Protein AF-A0A1T1BNF0-F1 (afdb_monomer_lite)

Secondary structure (DSSP, 8-state):
-------S--EEEEEEEEEETTTEEEEEEEEEEESSSSTTEEEEEEEEEESS-EEEEEEEE--TTSPEEEEEEEEEEEEEEE-------SS-------EEEEEEEEEEEEEEEEEETTTEEEEEEEEEEEEEEEEEESSS----SEEEEEEEEEE-

Sequence (156 aa):
MLNLKENDTKTQLKLGLHYDGLYKSAVLANITQKNLLIKNDNSSLDLIIGDNFRYNFNYYVDNGYNISFGFKSSLNQFDRSISQTIQVGKEMDEELSLINVDFQDWNNQAYFQSVFVQKYLIGGGIEYKYLNIVPSVVTKNSPAVEDSNYLACSDI

pLDDT: mean 75.89, std 17.86, range [39.03, 97.19]

Radius of gyration: 22.42 Å; chains: 1; bounding box: 67×29×61 Å

Structure (mmCIF, N/CA/C/O backbone):
data_AF-A0A1T1BNF0-F1
#
_entry.id   AF-A0A1T1BNF0-F1
#
loop_
_atom_site.group_PDB
_atom_site.id
_atom_site.type_symbol
_atom_site.label_atom_id
_atom_site.label_alt_id
_atom_site.label_comp_id
_atom_site.label_asym_id
_atom_site.label_entity_id
_atom_site.label_seq_id
_atom_site.pdbx_PDB_ins_code
_atom_site.Cartn_x
_atom_site.Cartn_y
_atom_site.Cartn_z
_atom_site.occupancy
_atom_site.B_iso_or_equiv
_atom_site.auth_seq_id
_atom_site.auth_comp_id
_atom_site.auth_asym_id
_atom_site.auth_atom_id
_atom_site.pdbx_PDB_model_num
ATOM 1 N N . MET A 1 1 ? -25.794 7.984 26.175 1.00 39.84 1 MET A N 1
ATOM 2 C CA . MET A 1 1 ? -25.698 7.203 24.923 1.00 39.84 1 MET A CA 1
ATOM 3 C C . MET A 1 1 ? -24.831 7.984 23.954 1.00 39.84 1 MET A C 1
ATOM 5 O O . MET A 1 1 ? -25.120 9.152 23.728 1.00 39.84 1 MET A O 1
ATOM 9 N N . LEU A 1 2 ? -23.750 7.392 23.446 1.00 44.69 2 LEU A N 1
ATOM 10 C CA . LEU A 1 2 ? -22.950 7.995 22.378 1.00 44.69 2 LEU A CA 1
ATOM 11 C C . LEU A 1 2 ? -23.671 7.743 21.049 1.00 44.69 2 LEU A C 1
ATOM 13 O O . LEU A 1 2 ? -23.758 6.604 20.603 1.00 44.69 2 LEU A O 1
ATOM 17 N N . ASN A 1 3 ? -24.225 8.798 20.449 1.00 47.25 3 ASN A N 1
ATOM 18 C CA . ASN A 1 3 ? -24.792 8.747 19.102 1.00 47.25 3 ASN A CA 1
ATOM 19 C C . ASN A 1 3 ? -23.650 8.889 18.089 1.00 47.25 3 ASN A C 1
ATOM 21 O O . ASN A 1 3 ? -23.245 9.998 17.744 1.00 47.25 3 ASN A O 1
ATOM 25 N N . LEU A 1 4 ? -23.102 7.759 17.645 1.00 55.16 4 LEU A N 1
ATOM 26 C CA . LEU A 1 4 ? -22.174 7.708 16.518 1.00 55.16 4 LEU A CA 1
ATOM 27 C C . LEU A 1 4 ? -22.983 7.851 15.226 1.00 55.16 4 LEU A C 1
ATOM 29 O O . LEU A 1 4 ? -23.675 6.926 14.808 1.00 55.16 4 LEU A O 1
ATOM 33 N N . LYS A 1 5 ? -22.919 9.032 14.608 1.00 55.81 5 LYS A N 1
ATOM 34 C CA . LYS A 1 5 ? -23.471 9.262 13.272 1.00 55.81 5 LYS A CA 1
ATOM 35 C C . LYS A 1 5 ? -22.478 8.697 12.254 1.00 55.81 5 LYS A C 1
ATOM 37 O O . LYS A 1 5 ? -21.477 9.341 11.947 1.00 55.81 5 LYS A O 1
ATOM 42 N N . GLU A 1 6 ? -22.714 7.464 11.809 1.00 55.56 6 GLU A N 1
ATOM 43 C CA . GLU A 1 6 ? -21.958 6.845 10.714 1.00 55.56 6 GLU A CA 1
ATOM 44 C C . GLU A 1 6 ? -22.111 7.723 9.458 1.00 55.56 6 GLU A C 1
ATOM 46 O O . GLU A 1 6 ? -23.184 8.267 9.199 1.00 55.56 6 GLU A O 1
ATOM 51 N N . ASN A 1 7 ? -21.022 7.944 8.720 1.00 68.31 7 ASN A N 1
ATOM 52 C CA . ASN A 1 7 ? -21.086 8.682 7.462 1.00 68.31 7 ASN A CA 1
ATOM 53 C C . ASN A 1 7 ? -21.630 7.737 6.382 1.00 68.31 7 ASN A C 1
ATOM 55 O O . ASN A 1 7 ? -21.051 6.670 6.174 1.00 68.31 7 ASN A O 1
ATOM 59 N N . ASP A 1 8 ? -22.713 8.119 5.703 1.00 71.12 8 ASP A N 1
ATOM 60 C CA . ASP A 1 8 ? -23.364 7.274 4.691 1.00 71.12 8 ASP A CA 1
ATOM 61 C C . ASP A 1 8 ? -22.436 6.979 3.498 1.00 71.12 8 ASP A C 1
ATOM 63 O O . ASP A 1 8 ? -22.534 5.928 2.859 1.00 71.12 8 ASP A O 1
ATOM 67 N N . THR A 1 9 ? -21.470 7.865 3.226 1.00 75.44 9 THR A N 1
ATOM 68 C CA . THR A 1 9 ? -20.493 7.683 2.147 1.00 75.44 9 THR A CA 1
ATOM 69 C C . THR A 1 9 ? -19.328 6.796 2.594 1.00 75.44 9 THR A C 1
ATOM 71 O O . THR A 1 9 ? -18.368 7.258 3.219 1.00 75.44 9 THR A O 1
ATOM 74 N N . LYS A 1 10 ? -19.394 5.510 2.233 1.00 85.31 10 LYS A N 1
ATOM 75 C CA . LYS A 1 10 ? -18.373 4.491 2.553 1.00 85.31 10 LYS A CA 1
ATOM 76 C C . LYS A 1 10 ? -17.274 4.357 1.498 1.00 85.31 10 LYS A C 1
ATOM 78 O O . LYS A 1 10 ? -16.180 3.907 1.827 1.00 85.31 10 LYS A O 1
ATOM 83 N N . THR A 1 11 ? -17.546 4.787 0.269 1.00 89.50 11 THR A N 1
ATOM 84 C CA . THR A 1 11 ? -16.632 4.702 -0.878 1.00 89.50 11 THR A CA 1
ATOM 85 C C . THR A 1 11 ? -16.197 6.092 -1.310 1.00 89.50 11 THR A C 1
ATOM 87 O O . THR A 1 11 ? -17.023 6.993 -1.450 1.00 89.50 11 THR A O 1
ATOM 90 N N . GLN A 1 12 ? -14.907 6.267 -1.560 1.00 91.69 12 GLN A N 1
ATOM 91 C CA . GLN A 1 12 ? -14.331 7.482 -2.119 1.00 91.69 12 GLN A CA 1
ATOM 92 C C . GLN A 1 12 ? -13.491 7.108 -3.333 1.00 91.69 12 GLN A C 1
ATOM 94 O O . GLN A 1 12 ? -12.634 6.233 -3.248 1.00 91.69 12 GLN A O 1
ATOM 99 N N . LEU A 1 13 ? -13.735 7.783 -4.451 1.00 92.38 13 LEU A N 1
ATOM 100 C CA . LEU A 1 13 ? -12.929 7.681 -5.660 1.00 92.38 13 LEU A CA 1
ATOM 101 C C . LEU A 1 13 ? -12.2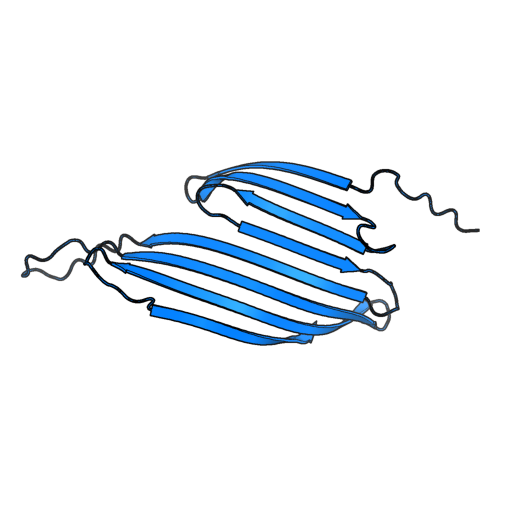85 9.042 -5.915 1.00 92.38 13 LEU A C 1
ATOM 103 O O . LEU A 1 13 ? -12.976 10.059 -5.980 1.00 92.38 13 LEU A O 1
ATOM 107 N N . LYS A 1 14 ? -10.965 9.054 -6.073 1.00 93.44 14 LYS A N 1
ATOM 108 C CA . LYS A 1 14 ? -10.184 10.216 -6.487 1.00 93.44 14 LYS A CA 1
ATOM 109 C C . LYS A 1 14 ? -9.480 9.868 -7.785 1.00 93.44 14 LYS A C 1
ATOM 111 O O . LYS A 1 14 ? -8.773 8.868 -7.861 1.00 93.44 14 LYS A O 1
ATOM 116 N N . LEU A 1 15 ? -9.677 10.701 -8.795 1.00 92.19 15 LEU A N 1
ATOM 117 C CA . LEU A 1 15 ? -9.013 10.575 -10.084 1.00 92.19 15 LEU A CA 1
ATOM 118 C C . LEU A 1 15 ? -8.073 11.761 -10.263 1.00 92.19 15 LEU A C 1
ATOM 120 O O . LEU A 1 15 ? -8.408 12.887 -9.893 1.00 92.19 15 LEU A O 1
ATOM 124 N N . GLY A 1 16 ? -6.902 11.503 -10.824 1.00 88.19 16 GLY A N 1
ATOM 125 C CA . GLY A 1 16 ? -5.899 12.508 -11.125 1.00 88.19 16 GLY A CA 1
ATOM 126 C C . GLY A 1 16 ? -5.211 12.200 -12.444 1.00 88.19 16 GLY A C 1
ATOM 127 O O . GLY A 1 16 ? -5.181 11.061 -12.901 1.00 88.19 16 GLY A O 1
ATOM 128 N N . LEU A 1 17 ? -4.648 13.233 -13.052 1.00 84.50 17 LEU A N 1
ATOM 129 C CA . LEU A 1 17 ? -3.763 13.104 -14.200 1.00 84.50 17 LEU A CA 1
ATOM 130 C C . LEU A 1 17 ? -2.407 13.661 -13.790 1.00 84.50 17 LEU A C 1
ATOM 132 O O . LEU A 1 17 ? -2.329 14.690 -13.119 1.00 84.50 17 LEU A O 1
ATOM 136 N N . HIS A 1 18 ? -1.352 12.968 -14.182 1.00 79.75 18 HIS A N 1
ATOM 137 C CA . HIS A 1 18 ? 0.022 13.368 -13.953 1.00 79.75 18 HIS A CA 1
ATOM 138 C C . HIS A 1 18 ? 0.732 13.494 -15.301 1.00 79.75 18 HIS A C 1
ATOM 140 O O . HIS A 1 18 ? 0.555 12.654 -16.182 1.00 79.75 18 HIS A O 1
ATOM 146 N N . TYR A 1 19 ? 1.526 14.547 -15.463 1.00 72.69 19 TYR A N 1
ATOM 147 C CA . TYR A 1 19 ? 2.388 14.747 -16.621 1.00 72.69 19 TYR A CA 1
ATOM 148 C C . TYR A 1 19 ? 3.701 15.360 -16.143 1.00 72.69 19 TYR A C 1
ATOM 150 O O . TYR A 1 19 ? 3.699 16.465 -15.602 1.00 72.69 19 TYR A O 1
ATOM 158 N N . ASP A 1 20 ? 4.803 14.648 -16.347 1.00 69.06 20 ASP A N 1
ATOM 159 C CA . ASP A 1 20 ? 6.157 15.150 -16.112 1.00 69.06 20 ASP A CA 1
ATOM 160 C C . ASP A 1 20 ? 7.094 14.634 -17.218 1.00 69.06 20 ASP A C 1
ATOM 162 O O . ASP A 1 20 ? 6.851 13.583 -17.812 1.00 69.06 20 ASP A O 1
ATOM 166 N N . GLY A 1 21 ? 8.173 15.363 -17.504 1.00 54.56 21 GLY A N 1
ATOM 167 C CA . GLY A 1 21 ? 9.159 15.020 -18.529 1.00 54.56 21 GLY A CA 1
ATOM 168 C C . GLY A 1 21 ? 9.939 13.733 -18.240 1.00 54.56 21 GLY A C 1
ATOM 169 O O . GLY A 1 21 ? 10.466 13.135 -19.174 1.00 54.56 21 GLY A O 1
ATOM 170 N N . LEU A 1 22 ? 9.989 13.288 -16.977 1.00 55.59 22 LEU A N 1
ATOM 171 C CA . LEU A 1 22 ? 10.668 12.051 -16.569 1.00 55.59 22 LEU A CA 1
ATOM 172 C C . LEU A 1 22 ? 9.747 10.817 -16.602 1.00 55.59 22 LEU A C 1
ATOM 174 O O . LEU A 1 22 ? 10.173 9.747 -17.025 1.00 55.59 22 LEU A O 1
ATOM 178 N N . TYR A 1 23 ? 8.493 10.961 -16.159 1.00 56.06 23 TYR A N 1
ATOM 179 C CA . TYR A 1 23 ? 7.539 9.849 -16.011 1.00 56.06 23 TYR A CA 1
ATOM 180 C C . TYR A 1 23 ? 6.484 9.771 -17.119 1.00 56.06 23 TYR A C 1
ATOM 182 O O . TYR A 1 23 ? 5.730 8.799 -17.155 1.00 56.06 23 TYR A O 1
ATOM 190 N N . LYS A 1 24 ? 6.455 10.761 -18.024 1.00 68.62 24 LYS A N 1
ATOM 191 C CA . LYS A 1 24 ? 5.465 10.913 -19.100 1.00 68.62 24 LYS A CA 1
ATOM 192 C C . LYS A 1 24 ? 4.032 10.980 -18.540 1.00 68.62 24 LYS A C 1
ATOM 194 O O . LYS A 1 24 ? 3.829 11.243 -17.354 1.00 68.62 24 LYS A O 1
ATOM 199 N N . SER A 1 25 ? 3.020 10.871 -19.400 1.00 77.44 25 SER A N 1
ATOM 200 C CA . SER A 1 25 ? 1.614 10.962 -18.992 1.00 77.44 25 SER A CA 1
ATOM 201 C C . SER A 1 25 ? 1.185 9.729 -18.195 1.00 77.44 25 SER A C 1
ATOM 203 O O . SER A 1 25 ? 1.341 8.604 -18.661 1.00 77.44 25 SER A O 1
ATOM 205 N N . ALA A 1 26 ? 0.564 9.938 -17.036 1.00 82.50 26 ALA A N 1
ATOM 206 C CA . ALA A 1 26 ? -0.031 8.872 -16.242 1.00 82.50 26 ALA A CA 1
ATOM 207 C C . ALA A 1 26 ? -1.402 9.278 -15.693 1.00 82.50 26 ALA A C 1
ATOM 209 O O . ALA A 1 26 ? -1.655 10.432 -15.343 1.00 82.50 26 ALA A O 1
ATOM 210 N N . VAL A 1 27 ? -2.290 8.301 -15.592 1.00 88.69 27 VAL A N 1
ATOM 211 C CA . VAL A 1 27 ? -3.584 8.405 -14.928 1.00 88.69 27 VAL A CA 1
ATOM 212 C C . VAL A 1 27 ? -3.449 7.824 -13.529 1.00 88.69 27 VAL A C 1
ATOM 214 O O . VAL A 1 27 ? -2.935 6.722 -13.351 1.00 88.69 27 VAL A O 1
ATOM 217 N N . LEU A 1 28 ? -3.925 8.571 -12.540 1.00 91.62 28 LEU A N 1
ATOM 218 C CA . LEU A 1 28 ? -3.959 8.191 -11.136 1.00 91.62 28 LEU A CA 1
ATOM 219 C C . LEU A 1 28 ? -5.407 7.900 -10.743 1.00 91.62 28 LEU A C 1
ATOM 221 O O . LEU A 1 28 ? -6.287 8.738 -10.945 1.00 91.62 28 LEU A O 1
ATOM 225 N N . ALA A 1 29 ? -5.654 6.747 -10.136 1.00 93.31 29 ALA A N 1
ATOM 226 C CA . ALA A 1 29 ? -6.933 6.414 -9.530 1.00 93.31 29 ALA A CA 1
ATOM 227 C C . ALA A 1 29 ? -6.708 5.903 -8.106 1.00 93.31 29 ALA A C 1
ATOM 229 O O . ALA A 1 29 ? -6.081 4.871 -7.910 1.00 93.31 29 ALA A O 1
ATOM 230 N N . ASN A 1 30 ? -7.227 6.622 -7.117 1.00 95.62 30 ASN A N 1
ATOM 231 C CA . ASN A 1 30 ? -7.247 6.216 -5.715 1.00 95.62 30 ASN A CA 1
ATOM 232 C C . ASN A 1 30 ? -8.687 5.874 -5.337 1.00 95.62 30 ASN A C 1
ATOM 234 O O . ASN A 1 30 ? -9.589 6.709 -5.430 1.00 95.62 30 ASN A O 1
ATOM 238 N N . ILE A 1 31 ? -8.904 4.640 -4.910 1.00 94.62 31 ILE A N 1
ATOM 239 C CA . ILE A 1 31 ? -10.182 4.148 -4.408 1.00 94.62 31 ILE A CA 1
ATOM 240 C C . ILE A 1 31 ? -9.986 3.867 -2.930 1.00 94.62 31 ILE A C 1
ATOM 242 O O . ILE A 1 31 ? -9.040 3.191 -2.552 1.00 94.62 31 ILE A O 1
ATOM 246 N N . THR A 1 32 ? -10.861 4.378 -2.076 1.00 95.12 32 THR A N 1
ATOM 247 C CA . THR A 1 32 ? -10.865 4.073 -0.645 1.00 95.12 32 THR A CA 1
ATOM 248 C C . THR A 1 32 ? -12.259 3.631 -0.233 1.00 95.12 32 THR A C 1
ATOM 250 O O . THR A 1 32 ? -13.242 4.311 -0.514 1.00 95.12 32 THR A O 1
ATOM 253 N N . GLN A 1 33 ? -12.346 2.493 0.439 1.00 93.12 33 GLN A N 1
ATOM 254 C CA . GLN A 1 33 ? -13.571 1.865 0.897 1.00 93.12 33 GLN A CA 1
ATOM 255 C C . GLN A 1 33 ? -13.467 1.594 2.393 1.00 93.12 33 GLN A C 1
ATOM 257 O O . GLN A 1 33 ? -12.597 0.853 2.838 1.00 93.12 33 GLN A O 1
ATOM 262 N N . LYS A 1 34 ? -14.408 2.131 3.162 1.00 92.81 34 LYS A N 1
ATOM 263 C CA . LYS A 1 34 ? -14.604 1.757 4.563 1.00 92.81 34 LYS A CA 1
ATOM 264 C C . LYS A 1 34 ? -15.611 0.622 4.670 1.00 92.81 34 LYS A C 1
ATOM 266 O O . LYS A 1 34 ? -16.596 0.606 3.924 1.00 92.81 34 LYS A O 1
ATOM 271 N N . ASN A 1 35 ? -15.420 -0.249 5.652 1.00 89.81 35 ASN A N 1
ATOM 272 C CA . ASN A 1 35 ? -16.306 -1.372 5.949 1.00 89.81 35 ASN A CA 1
ATOM 273 C C . ASN A 1 35 ? -16.550 -2.285 4.723 1.00 89.81 35 ASN A C 1
ATOM 275 O O . ASN A 1 35 ? -17.703 -2.586 4.410 1.00 89.81 35 ASN A O 1
ATOM 279 N N . LEU A 1 36 ? -15.490 -2.653 3.993 1.00 88.50 36 LEU A N 1
ATOM 280 C CA . LEU A 1 36 ? -15.530 -3.507 2.802 1.00 88.50 36 LEU A CA 1
ATOM 281 C C . LEU A 1 36 ? -15.856 -4.966 3.153 1.00 88.50 36 LEU A C 1
ATOM 283 O O . LEU A 1 36 ? -16.788 -5.532 2.588 1.00 88.50 36 LEU A O 1
ATOM 287 N N . LEU A 1 37 ? -15.084 -5.574 4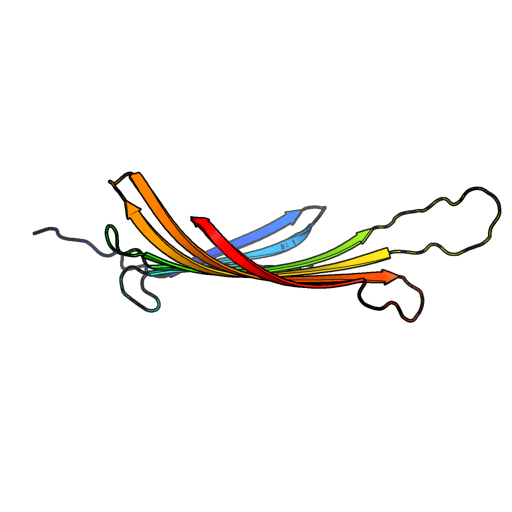.056 1.00 88.44 37 LEU A N 1
ATOM 288 C CA . LEU A 1 37 ? -15.215 -6.973 4.475 1.00 88.44 37 LEU A CA 1
ATOM 289 C C . LEU A 1 37 ? -15.813 -7.076 5.881 1.00 88.44 37 LEU A C 1
ATOM 291 O O . LEU A 1 37 ? -16.709 -7.888 6.116 1.00 88.44 37 LEU A O 1
ATOM 295 N N . ILE A 1 38 ? -15.336 -6.250 6.814 1.00 87.75 38 ILE A N 1
ATOM 296 C CA . ILE A 1 38 ? -15.795 -6.213 8.207 1.00 87.75 38 ILE A CA 1
ATOM 297 C C . ILE A 1 38 ? -15.976 -4.777 8.702 1.00 87.75 38 ILE A C 1
ATOM 299 O O . ILE A 1 38 ? -15.460 -3.820 8.132 1.00 87.75 38 ILE A O 1
ATOM 303 N N . LYS A 1 39 ? -16.731 -4.602 9.791 1.00 86.12 39 LYS A N 1
ATOM 304 C CA . LYS A 1 39 ? -16.876 -3.282 10.420 1.00 86.12 39 LYS A CA 1
ATOM 305 C C . LYS A 1 39 ? -15.523 -2.801 10.952 1.00 86.12 39 LYS A C 1
ATOM 307 O O . LYS A 1 39 ? -14.790 -3.588 11.539 1.00 86.12 39 LYS A O 1
ATOM 312 N N . ASN A 1 40 ? -15.265 -1.504 10.803 1.00 87.69 40 ASN A N 1
ATOM 313 C CA . ASN A 1 40 ? -14.026 -0.811 11.170 1.00 87.69 40 ASN A CA 1
ATOM 314 C C . ASN A 1 40 ? -12.803 -1.192 10.322 1.00 87.69 40 ASN A C 1
ATOM 316 O O . ASN A 1 40 ? -11.670 -0.928 10.727 1.00 87.69 40 ASN A O 1
ATOM 320 N N . ASP A 1 41 ? -13.016 -1.770 9.138 1.00 92.06 41 ASP A N 1
ATOM 321 C CA . ASP A 1 41 ? -11.955 -1.879 8.145 1.00 92.06 41 ASP A CA 1
ATOM 322 C C . ASP A 1 41 ? -11.875 -0.634 7.243 1.00 92.06 41 ASP A C 1
ATOM 324 O O . ASP A 1 41 ? -12.822 0.152 7.085 1.00 92.06 41 ASP A O 1
ATOM 328 N N . ASN A 1 42 ? -10.700 -0.448 6.658 1.00 94.19 42 ASN A N 1
ATOM 329 C CA . ASN A 1 42 ? -10.420 0.540 5.640 1.00 94.19 42 ASN A CA 1
ATOM 330 C C . ASN A 1 42 ? -9.527 -0.093 4.572 1.00 94.19 42 ASN A C 1
ATOM 332 O O . ASN A 1 42 ? -8.419 -0.550 4.853 1.00 94.19 42 ASN A O 1
ATOM 336 N N . SER A 1 43 ? -10.025 -0.110 3.344 1.00 95.50 43 SER A N 1
ATOM 337 C CA . SER A 1 43 ? -9.338 -0.623 2.166 1.00 95.50 43 SER A CA 1
ATOM 338 C C . SER A 1 43 ? -9.031 0.533 1.231 1.00 95.50 43 SER A C 1
ATOM 340 O O . SER A 1 43 ? -9.916 1.326 0.927 1.00 95.50 43 SER A O 1
ATOM 342 N N . SER A 1 44 ? -7.814 0.620 0.722 1.00 96.38 44 SER A N 1
ATOM 343 C CA . SER A 1 44 ? -7.425 1.598 -0.288 1.00 96.38 44 SER A CA 1
ATOM 344 C C . SER A 1 44 ? -6.668 0.927 -1.421 1.00 96.38 44 SER A C 1
ATOM 346 O O . SER A 1 44 ? -5.789 0.105 -1.168 1.00 96.38 44 SER A O 1
ATOM 348 N N . LEU A 1 45 ? -6.982 1.310 -2.650 1.00 96.06 45 LEU A N 1
ATOM 349 C CA . LEU A 1 45 ? -6.293 0.886 -3.855 1.00 96.06 45 LEU A CA 1
ATOM 350 C C . LEU A 1 45 ? -5.878 2.122 -4.652 1.00 96.06 45 LEU A C 1
ATOM 352 O O . LEU A 1 45 ? -6.732 2.858 -5.143 1.00 96.06 45 LEU A O 1
ATOM 356 N N . ASP A 1 46 ? -4.573 2.309 -4.791 1.00 95.31 46 ASP A N 1
ATOM 357 C CA . ASP A 1 46 ? -3.956 3.300 -5.664 1.00 95.31 46 ASP A CA 1
ATOM 358 C C . ASP A 1 46 ? -3.493 2.618 -6.943 1.00 95.31 46 ASP A C 1
ATOM 360 O O . ASP A 1 46 ? -2.713 1.668 -6.893 1.00 95.31 46 ASP A O 1
ATOM 364 N N . LEU A 1 47 ? -3.949 3.113 -8.086 1.00 93.00 47 LEU A N 1
ATOM 365 C CA . LEU A 1 47 ? -3.558 2.668 -9.416 1.00 93.00 47 LEU A CA 1
ATOM 366 C C . LEU A 1 47 ? -2.916 3.832 -10.159 1.00 93.00 47 LEU A C 1
ATOM 368 O O . LEU A 1 47 ? -3.477 4.927 -10.222 1.00 93.00 47 LEU A O 1
ATOM 372 N N . ILE A 1 48 ? -1.751 3.579 -10.743 1.00 90.00 48 ILE A N 1
ATOM 373 C CA . ILE A 1 48 ? -1.029 4.520 -11.593 1.00 90.00 48 ILE A CA 1
ATOM 374 C C . ILE A 1 48 ? -0.805 3.824 -12.929 1.00 90.00 48 ILE A C 1
ATOM 376 O O . ILE A 1 48 ? -0.090 2.824 -13.006 1.00 90.00 48 ILE A O 1
ATOM 380 N N . ILE A 1 49 ? -1.455 4.334 -13.972 1.00 86.75 49 ILE A N 1
ATOM 381 C CA . ILE A 1 49 ? -1.455 3.736 -15.306 1.00 86.75 49 ILE A CA 1
ATOM 382 C C . ILE A 1 49 ? -0.871 4.751 -16.285 1.00 86.75 49 ILE A C 1
ATOM 384 O O . ILE A 1 49 ? -1.436 5.822 -16.489 1.00 86.75 49 ILE A O 1
ATOM 388 N N . GLY A 1 50 ? 0.258 4.413 -16.892 1.00 81.19 50 GLY A N 1
ATOM 389 C CA . GLY A 1 50 ? 0.964 5.212 -17.893 1.00 81.19 50 GLY A CA 1
ATOM 390 C C . GLY A 1 50 ? 2.000 4.328 -18.574 1.00 81.19 50 GLY A C 1
ATOM 391 O O . GLY A 1 50 ? 1.767 3.131 -18.724 1.00 81.19 50 GLY A O 1
ATOM 392 N N . ASP A 1 51 ? 3.162 4.882 -18.904 1.00 76.50 51 ASP A N 1
ATOM 393 C CA . ASP A 1 51 ? 4.294 4.107 -19.435 1.00 76.50 51 ASP A CA 1
ATOM 394 C C . ASP A 1 51 ? 4.772 3.001 -18.487 1.00 76.50 51 ASP A C 1
ATOM 396 O O . ASP A 1 51 ? 5.272 1.978 -18.931 1.00 76.50 51 ASP A O 1
ATOM 400 N N . ASN A 1 52 ? 4.596 3.198 -17.181 1.00 78.50 52 ASN A N 1
ATOM 401 C CA . ASN A 1 52 ? 5.016 2.265 -16.147 1.00 78.50 52 ASN A CA 1
ATOM 402 C C . ASN A 1 52 ? 3.831 1.972 -15.227 1.00 78.50 52 ASN A C 1
ATOM 404 O O . ASN A 1 52 ? 3.289 2.888 -14.599 1.00 78.50 52 ASN A O 1
ATOM 408 N N . PHE A 1 53 ? 3.418 0.708 -15.147 1.00 84.38 53 PHE A N 1
ATOM 409 C CA . PHE A 1 53 ? 2.294 0.303 -14.309 1.00 84.38 53 PHE A CA 1
ATOM 410 C C . PHE A 1 53 ? 2.707 0.202 -12.837 1.00 84.38 53 PHE A C 1
ATOM 412 O O . PHE A 1 53 ? 3.717 -0.419 -12.495 1.00 84.38 53 PHE A O 1
ATOM 419 N N . ARG A 1 54 ? 1.908 0.806 -11.948 1.00 90.12 54 ARG A N 1
ATOM 420 C CA . ARG A 1 54 ? 2.096 0.692 -10.496 1.00 90.12 54 ARG A CA 1
ATOM 421 C C . ARG A 1 54 ? 0.764 0.553 -9.784 1.00 90.12 54 ARG A C 1
ATOM 423 O O . ARG A 1 54 ? -0.205 1.232 -10.132 1.00 90.12 54 ARG A O 1
ATOM 430 N N . TYR A 1 55 ? 0.744 -0.263 -8.736 1.00 93.81 55 TYR A N 1
ATOM 431 C CA . TYR A 1 55 ? -0.360 -0.264 -7.787 1.00 93.81 55 TYR A CA 1
ATOM 432 C C . TYR A 1 55 ? 0.125 -0.322 -6.345 1.00 93.81 55 TYR A C 1
ATOM 434 O O . TYR A 1 55 ? 1.175 -0.888 -6.046 1.00 93.81 55 TYR A O 1
ATOM 442 N N . ASN A 1 56 ? -0.688 0.229 -5.447 1.00 96.38 56 ASN A N 1
ATOM 443 C CA . ASN A 1 56 ? -0.562 0.036 -4.010 1.00 96.38 56 ASN A CA 1
ATOM 444 C C . ASN A 1 56 ? -1.935 -0.294 -3.431 1.00 96.38 56 ASN A C 1
ATOM 446 O O . ASN A 1 56 ? -2.855 0.520 -3.453 1.00 96.38 56 ASN A O 1
ATOM 450 N N . PHE A 1 57 ? -2.069 -1.502 -2.910 1.00 97.19 57 PHE A N 1
ATOM 451 C CA . PHE A 1 57 ? -3.223 -1.957 -2.163 1.00 97.19 57 PHE A CA 1
ATOM 452 C C . PHE A 1 57 ? -2.885 -1.958 -0.675 1.00 97.19 57 PHE A C 1
ATOM 454 O O . PHE A 1 57 ? -1.884 -2.538 -0.260 1.00 97.19 57 PHE A O 1
ATOM 461 N N . ASN A 1 58 ? -3.736 -1.339 0.135 1.00 96.62 58 ASN A N 1
ATOM 462 C CA . ASN A 1 58 ? -3.649 -1.395 1.587 1.00 96.62 58 ASN A CA 1
ATOM 463 C C . ASN A 1 58 ? -5.014 -1.767 2.151 1.00 96.62 58 ASN A C 1
ATOM 465 O O . ASN A 1 58 ? -6.018 -1.133 1.845 1.00 96.62 58 ASN A O 1
ATOM 469 N N . TYR A 1 59 ? -5.039 -2.766 3.013 1.00 95.69 59 TYR A N 1
ATOM 470 C CA . TYR A 1 59 ? -6.192 -3.171 3.792 1.00 95.69 59 TYR A CA 1
ATOM 471 C C . TYR A 1 59 ? -5.810 -3.104 5.263 1.00 95.69 59 TYR A C 1
ATOM 473 O O . TYR A 1 59 ? -4.778 -3.644 5.659 1.00 95.69 59 TYR A O 1
ATOM 481 N N . TYR A 1 60 ? -6.615 -2.438 6.079 1.00 94.56 60 TYR A N 1
ATOM 482 C CA . TYR A 1 60 ? -6.340 -2.281 7.499 1.00 94.56 60 TYR A CA 1
ATOM 483 C C . TYR A 1 60 ? -7.624 -2.354 8.308 1.00 94.56 60 TYR A C 1
ATOM 485 O O . TYR A 1 60 ? -8.629 -1.747 7.948 1.00 94.56 60 TYR A O 1
ATOM 493 N N . VAL A 1 61 ? -7.574 -3.072 9.422 1.00 93.06 61 VAL A N 1
ATOM 494 C CA . VAL A 1 61 ? -8.674 -3.196 10.375 1.00 93.06 61 VAL A CA 1
ATOM 495 C C . VAL A 1 61 ? -8.253 -2.529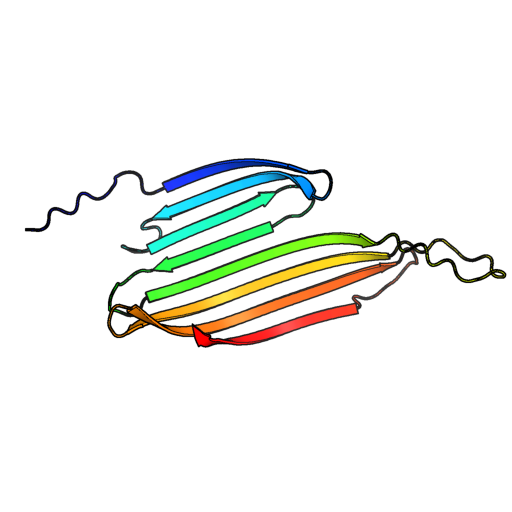 11.665 1.00 93.06 61 VAL A C 1
ATOM 497 O O . VAL A 1 61 ? -7.283 -2.962 12.288 1.00 93.06 61 VAL A O 1
ATOM 500 N N . ASP A 1 62 ? -8.996 -1.501 12.068 1.00 87.06 62 ASP A N 1
ATOM 501 C CA . ASP A 1 62 ? -8.738 -0.785 13.311 1.00 87.06 62 ASP A CA 1
ATOM 502 C C . ASP A 1 62 ? -9.658 -1.277 14.431 1.00 87.06 62 ASP A C 1
ATOM 504 O O . ASP A 1 62 ? -10.867 -1.029 14.420 1.00 87.06 62 ASP A O 1
ATOM 508 N N . ASN A 1 63 ? -9.077 -1.946 15.428 1.00 86.50 63 ASN A N 1
ATOM 509 C CA . ASN A 1 63 ? -9.795 -2.387 16.624 1.00 86.50 63 ASN A CA 1
ATOM 510 C C . ASN A 1 63 ? -9.406 -1.595 17.891 1.00 86.50 63 ASN A C 1
ATOM 512 O O . ASN A 1 63 ? -9.709 -2.031 19.013 1.00 86.50 63 ASN A O 1
ATOM 516 N N . GLY A 1 64 ? -8.764 -0.430 17.742 1.00 82.31 64 GLY A N 1
ATOM 517 C CA . GLY A 1 64 ? -8.394 0.458 18.846 1.00 82.31 64 GLY A CA 1
ATOM 518 C C . GLY A 1 64 ? -7.352 -0.152 19.790 1.00 82.31 64 GLY A C 1
ATOM 519 O O . GLY A 1 64 ? -6.210 -0.367 19.405 1.00 82.31 64 GLY A O 1
ATOM 520 N N . TYR A 1 65 ? -7.735 -0.406 21.050 1.00 79.56 65 TYR A N 1
ATOM 521 C CA . TYR A 1 65 ? -6.861 -1.049 22.052 1.00 79.56 65 TYR A CA 1
ATOM 522 C C . TYR A 1 65 ? -6.675 -2.557 21.835 1.00 79.56 65 TYR A C 1
ATOM 524 O O . TYR A 1 65 ? -5.849 -3.173 22.505 1.00 79.56 65 TYR A O 1
ATOM 532 N N . ASN A 1 66 ? -7.475 -3.167 20.961 1.00 83.62 66 ASN A N 1
ATOM 533 C CA . ASN A 1 66 ? -7.325 -4.574 20.610 1.00 83.62 66 ASN A CA 1
ATOM 534 C C . ASN A 1 66 ? -6.347 -4.727 19.440 1.00 83.62 66 ASN A C 1
ATOM 536 O O . ASN A 1 66 ? -5.927 -3.747 18.830 1.00 83.62 66 ASN A O 1
ATOM 540 N N . ILE A 1 67 ? -6.017 -5.975 19.105 1.00 86.12 67 ILE A N 1
ATOM 541 C CA . ILE A 1 67 ? -5.158 -6.279 17.960 1.00 86.12 67 ILE A CA 1
ATOM 542 C C . ILE A 1 67 ? -5.827 -5.779 16.673 1.00 86.12 67 ILE A C 1
ATOM 544 O O . ILE A 1 67 ? -6.922 -6.210 16.297 1.00 86.12 67 ILE A O 1
ATOM 548 N N . SER A 1 68 ? -5.128 -4.877 16.004 1.00 91.62 68 SER A N 1
ATOM 549 C CA . SER A 1 68 ? -5.378 -4.433 14.643 1.00 91.62 68 SER A CA 1
ATOM 550 C C . SER A 1 68 ? -4.511 -5.253 13.696 1.00 91.62 68 SER A C 1
ATOM 552 O O . SER A 1 68 ? -3.423 -5.704 14.054 1.00 91.62 68 SER A O 1
ATOM 554 N N . PHE A 1 69 ? -4.978 -5.461 12.476 1.00 93.44 69 PHE A N 1
ATOM 555 C CA . PHE A 1 69 ? -4.224 -6.196 11.468 1.00 93.44 69 PHE A CA 1
ATOM 556 C C . PHE A 1 69 ? -4.363 -5.524 10.118 1.00 93.44 69 PHE A C 1
ATOM 558 O O . PHE A 1 69 ? -5.328 -4.804 9.855 1.00 93.44 69 PHE A O 1
ATOM 565 N N . GLY A 1 70 ? -3.377 -5.747 9.266 1.00 94.19 70 GLY A N 1
ATOM 566 C CA . GLY A 1 70 ? -3.358 -5.171 7.943 1.00 94.19 70 GLY A CA 1
ATOM 567 C C . GLY A 1 70 ? -2.626 -6.038 6.943 1.00 94.19 70 GLY A C 1
ATOM 568 O O . GLY A 1 70 ? -1.848 -6.932 7.276 1.00 94.19 70 GLY A O 1
ATOM 569 N N . PHE A 1 71 ? -2.918 -5.750 5.689 1.00 96.00 71 PHE A N 1
ATOM 570 C CA . PHE A 1 71 ? -2.290 -6.355 4.541 1.00 96.00 71 PHE A CA 1
ATOM 571 C C . PHE A 1 71 ? -1.957 -5.257 3.541 1.00 96.00 71 PHE A C 1
ATOM 573 O O . PHE A 1 71 ? -2.804 -4.423 3.218 1.00 96.00 71 PHE A O 1
ATOM 580 N N . LYS A 1 72 ? -0.723 -5.251 3.053 1.00 96.06 72 LYS A N 1
ATOM 581 C CA . LYS A 1 72 ? -0.262 -4.354 2.000 1.00 96.06 72 LYS A CA 1
ATOM 582 C C . LYS A 1 72 ? 0.237 -5.189 0.844 1.00 96.06 72 LYS A C 1
ATOM 584 O O . LYS A 1 72 ? 0.920 -6.188 1.046 1.00 96.06 72 LYS A O 1
ATOM 589 N N . SER A 1 73 ? -0.076 -4.755 -0.360 1.00 95.75 73 SER A N 1
ATOM 590 C CA . SER A 1 73 ? 0.492 -5.317 -1.572 1.00 95.75 73 SER A CA 1
ATOM 591 C C . SER A 1 73 ? 0.832 -4.175 -2.506 1.00 95.75 73 SER A C 1
ATOM 593 O O . SER A 1 73 ? 0.001 -3.299 -2.741 1.00 95.75 73 SER A O 1
ATOM 595 N N . SER A 1 74 ? 2.051 -4.148 -3.016 1.00 95.19 74 SER A N 1
ATOM 596 C CA . SER A 1 74 ? 2.485 -3.130 -3.958 1.00 95.19 74 SER A CA 1
ATOM 597 C C . SER A 1 74 ? 3.254 -3.756 -5.100 1.00 95.19 74 SER A C 1
ATOM 599 O O . SER A 1 74 ? 4.042 -4.677 -4.910 1.00 95.19 74 SER A O 1
ATOM 601 N N . LEU A 1 75 ? 3.025 -3.237 -6.299 1.00 91.44 75 LEU A N 1
ATOM 602 C CA . LEU A 1 75 ? 3.788 -3.590 -7.486 1.00 91.44 75 LEU A CA 1
ATOM 603 C C . LEU A 1 75 ? 4.302 -2.310 -8.117 1.00 91.44 75 LEU A C 1
ATOM 605 O O . LEU A 1 75 ? 3.532 -1.383 -8.382 1.00 91.44 75 LEU A O 1
ATOM 609 N N . ASN A 1 76 ? 5.597 -2.295 -8.396 1.00 87.06 76 ASN A N 1
ATOM 610 C CA . ASN A 1 76 ? 6.249 -1.248 -9.152 1.00 87.06 76 ASN A CA 1
ATOM 611 C C . ASN A 1 76 ? 7.006 -1.890 -10.308 1.00 87.06 76 ASN A C 1
ATOM 613 O O . ASN A 1 76 ? 7.989 -2.595 -10.094 1.00 87.06 76 ASN A O 1
ATOM 617 N N . GLN A 1 77 ? 6.547 -1.625 -11.525 1.00 80.81 77 GLN A N 1
ATOM 618 C CA . GLN A 1 77 ? 7.284 -1.941 -12.740 1.00 80.81 77 GLN A CA 1
ATOM 619 C C . GLN A 1 77 ? 7.830 -0.633 -13.301 1.00 80.81 77 GLN A C 1
ATOM 621 O O . GLN A 1 77 ? 7.108 0.370 -13.326 1.00 80.81 77 GLN A O 1
ATOM 626 N N . PHE A 1 78 ? 9.103 -0.601 -13.685 1.00 73.38 78 PHE A N 1
ATOM 627 C CA . PHE A 1 78 ? 9.605 0.476 -14.522 1.00 73.38 78 PHE A CA 1
ATOM 628 C C . PHE A 1 78 ? 10.683 0.006 -15.493 1.00 73.38 78 PHE A C 1
ATOM 630 O O . PHE A 1 78 ? 11.602 -0.714 -15.108 1.00 73.38 78 PHE A O 1
ATOM 637 N N . ASP A 1 79 ? 10.605 0.507 -16.721 1.00 64.12 79 ASP A N 1
ATOM 638 C CA . ASP A 1 79 ? 11.628 0.290 -17.739 1.00 64.12 79 ASP A CA 1
ATOM 639 C C . ASP A 1 79 ? 12.608 1.464 -17.697 1.00 64.12 79 ASP A C 1
ATOM 641 O O . ASP A 1 79 ? 12.242 2.622 -17.936 1.00 64.12 79 ASP A O 1
ATOM 645 N N . ARG A 1 80 ? 13.873 1.201 -17.355 1.00 58.78 80 ARG A N 1
ATOM 646 C CA . ARG A 1 80 ? 14.921 2.226 -17.376 1.00 58.78 80 ARG A CA 1
ATOM 647 C C . ARG A 1 80 ? 15.874 1.957 -18.533 1.00 58.78 80 ARG A C 1
ATOM 649 O O . ARG A 1 80 ? 16.813 1.175 -18.413 1.00 58.78 80 ARG A O 1
ATOM 656 N N . SER A 1 81 ? 15.693 2.683 -19.633 1.00 48.59 81 SER A N 1
ATOM 657 C CA . SER A 1 81 ? 16.709 2.794 -20.683 1.00 48.59 81 SER A CA 1
ATOM 658 C C . SER A 1 81 ? 17.886 3.617 -20.165 1.00 48.59 81 SER A C 1
ATOM 660 O O . SER A 1 81 ? 17.806 4.844 -20.068 1.00 48.59 81 SER A O 1
ATOM 662 N N . ILE A 1 82 ? 18.985 2.961 -19.793 1.00 47.44 82 ILE A N 1
ATOM 663 C CA . ILE A 1 82 ? 20.229 3.655 -19.470 1.00 47.44 82 ILE A CA 1
ATOM 664 C C . ILE A 1 82 ? 21.038 3.734 -20.764 1.00 47.44 82 ILE A C 1
ATOM 666 O O . ILE A 1 82 ? 21.773 2.815 -21.116 1.00 47.44 82 ILE A O 1
ATOM 670 N N . SER A 1 83 ? 20.936 4.859 -21.475 1.00 41.94 83 SER A N 1
ATOM 671 C CA . SER A 1 83 ? 21.867 5.184 -22.561 1.00 41.94 83 SER A CA 1
ATOM 672 C C . SER A 1 83 ? 23.231 5.541 -21.963 1.00 41.94 83 SER A C 1
ATOM 674 O O . SER A 1 83 ? 23.594 6.711 -21.853 1.00 41.94 83 SER A O 1
ATOM 676 N N . GLN A 1 84 ? 23.983 4.543 -21.502 1.00 42.06 84 GLN A N 1
ATOM 677 C CA . GLN A 1 84 ? 25.392 4.722 -21.180 1.00 42.06 84 GLN A CA 1
ATOM 678 C C . GLN A 1 84 ? 26.176 4.689 -22.492 1.00 42.06 84 GLN A C 1
ATOM 680 O O . GLN A 1 84 ? 26.487 3.626 -23.018 1.00 42.06 84 GLN A O 1
ATOM 685 N N . THR A 1 85 ? 26.513 5.864 -23.028 1.00 39.03 85 THR A N 1
ATOM 686 C CA . THR A 1 85 ? 27.575 5.970 -24.035 1.00 39.03 85 THR A CA 1
ATOM 687 C C . THR A 1 85 ? 28.892 5.634 -23.341 1.00 39.03 85 THR A C 1
ATOM 689 O O . THR A 1 85 ? 29.560 6.514 -22.797 1.00 39.03 85 THR A O 1
ATOM 692 N N . ILE A 1 86 ? 29.259 4.353 -23.308 1.00 44.88 86 ILE A N 1
ATOM 693 C CA . ILE A 1 86 ? 30.602 3.942 -22.907 1.00 44.88 86 ILE A CA 1
ATOM 694 C C . ILE A 1 86 ? 31.525 4.359 -24.055 1.00 44.88 86 ILE A C 1
ATOM 696 O O . ILE A 1 86 ? 31.624 3.672 -25.066 1.00 44.88 86 ILE A O 1
ATOM 700 N N . GLN A 1 87 ? 32.175 5.520 -23.935 1.00 40.78 87 GLN A N 1
ATOM 701 C CA . GLN A 1 87 ? 33.303 5.853 -24.805 1.00 40.78 87 GLN A CA 1
ATOM 702 C C . GLN A 1 87 ? 34.489 4.994 -24.366 1.00 40.78 87 GLN A C 1
ATOM 704 O O . GLN A 1 87 ? 35.290 5.402 -23.524 1.00 40.78 87 GLN A O 1
ATOM 709 N N . VAL A 1 88 ? 34.569 3.776 -24.901 1.00 43.91 88 VAL A N 1
ATOM 710 C CA . VAL A 1 88 ? 35.809 3.001 -24.858 1.00 43.91 88 VAL A CA 1
ATOM 711 C C . VAL A 1 88 ? 36.832 3.778 -25.684 1.00 43.91 88 VAL A C 1
ATOM 713 O O . VAL A 1 88 ? 36.535 4.253 -26.781 1.00 43.91 88 VAL A O 1
ATOM 716 N N . GLY A 1 89 ? 37.998 4.022 -25.085 1.00 42.34 89 GLY A N 1
ATOM 717 C CA . GLY A 1 89 ? 39.065 4.824 -25.669 1.00 42.34 89 GLY A CA 1
ATOM 718 C C . GLY A 1 89 ? 39.418 4.385 -27.090 1.00 42.34 89 GLY A C 1
ATOM 719 O O . GLY A 1 89 ? 39.279 3.218 -27.439 1.00 42.34 89 GLY A O 1
ATOM 720 N N . LYS A 1 90 ? 39.859 5.370 -27.884 1.00 46.69 90 LYS A N 1
ATOM 721 C CA . LYS A 1 90 ? 40.364 5.252 -29.259 1.00 46.69 90 LYS A CA 1
ATOM 722 C C . LYS A 1 90 ? 40.958 3.872 -29.565 1.00 46.69 90 LYS A C 1
ATOM 724 O O . LYS A 1 90 ? 41.893 3.461 -28.889 1.00 46.69 90 LYS A O 1
ATOM 729 N N . GLU A 1 91 ? 40.480 3.312 -30.676 1.00 48.06 91 GLU A N 1
ATOM 730 C CA . GLU A 1 91 ? 40.882 2.049 -31.315 1.00 48.06 91 GLU A CA 1
ATOM 731 C C . GLU A 1 91 ? 40.060 0.819 -30.919 1.00 48.06 91 GLU A C 1
ATOM 733 O O . GLU A 1 91 ? 40.591 -0.143 -30.387 1.00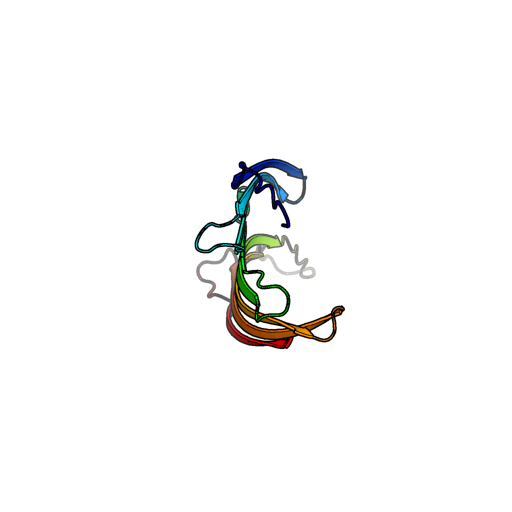 48.06 91 GLU A O 1
ATOM 738 N N . MET A 1 92 ? 38.768 0.832 -31.256 1.00 40.12 92 MET A N 1
ATOM 739 C CA . MET A 1 92 ? 38.042 -0.344 -31.755 1.00 40.12 92 MET A CA 1
ATOM 740 C C . MET A 1 92 ? 36.715 0.125 -32.370 1.00 40.12 92 MET A C 1
ATOM 742 O O . MET A 1 92 ? 35.956 0.858 -31.739 1.00 40.12 92 MET A O 1
ATOM 746 N N . ASP A 1 93 ? 36.470 -0.256 -33.625 1.00 48.28 93 ASP A N 1
ATOM 747 C CA . ASP A 1 93 ? 35.126 -0.288 -34.206 1.00 48.28 93 ASP A CA 1
ATOM 748 C C . ASP A 1 93 ? 34.312 -1.294 -33.386 1.00 48.28 93 ASP A C 1
ATOM 750 O O . ASP A 1 93 ? 34.564 -2.484 -33.523 1.00 48.28 93 ASP A O 1
ATOM 754 N N . GLU A 1 94 ? 33.380 -0.864 -32.530 1.00 42.94 94 GLU A N 1
ATOM 755 C CA . GLU A 1 94 ? 32.353 -1.761 -31.982 1.00 42.94 94 GLU A CA 1
ATOM 756 C C . GLU A 1 94 ? 31.144 -1.000 -31.402 1.00 42.94 94 GLU A C 1
ATOM 758 O O . GLU A 1 94 ? 31.238 0.132 -30.927 1.00 42.94 94 GLU A O 1
ATOM 763 N N . GLU A 1 95 ? 29.978 -1.629 -31.556 1.00 44.75 95 GLU A N 1
ATOM 764 C CA . GLU A 1 95 ? 28.621 -1.078 -31.541 1.00 44.75 95 GLU A CA 1
ATOM 765 C C . GLU A 1 95 ? 28.196 -0.325 -30.267 1.00 44.75 95 GLU A C 1
ATOM 767 O O . GLU A 1 95 ? 28.457 -0.727 -29.130 1.00 44.75 95 GLU A O 1
ATOM 772 N N . LEU A 1 96 ? 27.395 0.728 -30.480 1.00 46.38 96 LEU A N 1
ATOM 773 C CA . LEU A 1 96 ? 26.593 1.404 -29.457 1.00 46.38 96 LEU A CA 1
ATOM 774 C C . LEU A 1 96 ? 25.665 0.395 -28.758 1.00 46.38 96 LEU A C 1
ATOM 776 O O . LEU A 1 96 ? 24.570 0.099 -29.232 1.00 46.38 96 LEU A O 1
ATOM 780 N N . SER A 1 97 ? 26.093 -0.120 -27.610 1.00 48.44 97 SER A N 1
ATOM 781 C CA . SER A 1 97 ? 25.307 -1.050 -26.801 1.00 48.44 97 SER A CA 1
ATOM 782 C C . SER A 1 97 ? 24.330 -0.269 -25.918 1.00 48.44 97 SER A C 1
ATOM 784 O O . SER A 1 97 ? 24.709 0.267 -24.878 1.00 48.44 97 SER A O 1
ATOM 786 N N . LEU A 1 98 ? 23.063 -0.164 -26.332 1.00 50.88 98 LEU A N 1
ATOM 787 C CA . LEU A 1 98 ? 21.990 0.317 -25.455 1.00 50.88 98 LEU A CA 1
ATOM 788 C C . LEU A 1 98 ? 21.674 -0.777 -24.428 1.00 50.88 98 LEU A C 1
ATOM 790 O O . LEU A 1 98 ? 21.327 -1.895 -24.810 1.00 50.88 98 LEU A O 1
ATOM 794 N N . ILE A 1 99 ? 21.794 -0.450 -23.139 1.00 57.53 99 ILE A N 1
ATOM 795 C CA . ILE A 1 99 ? 21.409 -1.331 -22.034 1.00 57.53 99 ILE A CA 1
ATOM 796 C C . ILE A 1 99 ? 20.050 -0.840 -21.526 1.00 57.53 99 ILE A C 1
ATOM 798 O O . ILE A 1 99 ? 19.952 0.170 -20.824 1.00 57.53 99 ILE A O 1
ATOM 802 N N . ASN A 1 100 ? 18.986 -1.535 -21.915 1.00 57.31 100 ASN A N 1
ATOM 803 C CA . ASN A 1 100 ? 17.673 -1.361 -21.298 1.00 57.31 100 ASN A CA 1
ATOM 804 C C . ASN A 1 100 ? 17.620 -2.251 -20.058 1.00 57.31 100 ASN A C 1
ATOM 806 O O . ASN A 1 100 ? 18.027 -3.401 -20.133 1.00 57.31 100 ASN A O 1
ATOM 810 N N . VAL A 1 101 ? 17.178 -1.735 -18.915 1.00 62.62 101 VAL A N 1
ATOM 811 C CA . VAL A 1 101 ? 17.003 -2.538 -17.700 1.00 62.62 101 VAL A CA 1
ATOM 812 C C . VAL A 1 101 ? 15.532 -2.511 -17.320 1.00 62.62 101 VAL A C 1
ATOM 814 O O . VAL A 1 101 ? 15.014 -1.451 -16.959 1.00 62.62 101 VAL A O 1
ATOM 817 N N . ASP A 1 102 ? 14.893 -3.672 -17.385 1.00 69.75 102 ASP A N 1
ATOM 818 C CA . ASP A 1 102 ? 13.509 -3.867 -16.972 1.00 69.75 102 ASP A CA 1
ATOM 819 C C . ASP A 1 102 ? 13.520 -4.214 -15.479 1.00 69.75 102 ASP A C 1
ATOM 821 O O . ASP A 1 102 ? 14.213 -5.146 -15.055 1.00 69.75 102 ASP A O 1
ATOM 825 N N . PHE A 1 103 ? 12.813 -3.429 -14.665 1.00 76.69 103 PHE A N 1
ATOM 826 C CA . PHE A 1 103 ? 12.760 -3.591 -13.213 1.00 76.69 103 PHE A CA 1
ATOM 827 C C . PHE A 1 103 ? 11.333 -3.894 -12.762 1.00 76.69 103 PHE A C 1
ATOM 829 O O . PHE A 1 103 ? 10.409 -3.120 -13.023 1.00 76.69 103 PHE A O 1
ATOM 836 N N . GLN A 1 104 ? 11.162 -4.979 -12.011 1.00 82.81 104 GLN A N 1
ATOM 837 C CA . GLN A 1 104 ? 9.898 -5.356 -11.391 1.00 82.81 104 GLN A CA 1
ATOM 838 C C . GLN A 1 104 ? 10.100 -5.660 -9.905 1.00 82.81 104 GLN A C 1
ATOM 840 O O . GLN A 1 104 ? 10.832 -6.576 -9.542 1.00 82.81 104 GLN A O 1
ATOM 845 N N . ASP A 1 105 ? 9.397 -4.917 -9.052 1.00 86.12 105 ASP A N 1
ATOM 846 C CA . ASP A 1 105 ? 9.356 -5.121 -7.603 1.00 86.12 105 ASP A CA 1
ATOM 847 C C . ASP A 1 105 ? 7.910 -5.372 -7.169 1.00 86.12 105 ASP A C 1
ATOM 849 O O . ASP A 1 105 ? 7.044 -4.504 -7.328 1.00 86.12 105 ASP A O 1
ATOM 853 N N . TRP A 1 106 ? 7.650 -6.571 -6.649 1.00 89.75 106 TRP A N 1
ATOM 854 C CA . TRP A 1 106 ? 6.372 -6.957 -6.065 1.00 89.75 106 TRP A CA 1
ATOM 855 C C . TRP A 1 106 ? 6.549 -7.258 -4.581 1.00 89.75 106 TRP A C 1
ATOM 857 O O . TRP A 1 106 ? 7.246 -8.197 -4.205 1.00 89.75 106 TRP A O 1
ATOM 867 N N . ASN A 1 107 ? 5.876 -6.491 -3.731 1.00 93.38 107 ASN A N 1
ATOM 868 C CA . ASN A 1 107 ? 5.945 -6.635 -2.287 1.00 93.38 107 ASN A CA 1
ATOM 869 C C . ASN A 1 107 ? 4.573 -6.972 -1.702 1.00 93.38 107 ASN A C 1
ATOM 871 O O . ASN A 1 107 ? 3.569 -6.353 -2.049 1.00 93.38 107 ASN A O 1
ATOM 875 N N . ASN A 1 108 ? 4.532 -7.926 -0.779 1.00 93.75 108 ASN A N 1
ATOM 876 C CA . ASN A 1 108 ? 3.343 -8.312 -0.033 1.00 93.75 108 ASN A CA 1
ATOM 877 C C . ASN A 1 108 ? 3.697 -8.387 1.447 1.00 93.75 108 ASN A C 1
ATOM 879 O O . ASN A 1 108 ? 4.587 -9.132 1.841 1.00 93.75 108 ASN A O 1
ATOM 883 N N . GLN A 1 109 ? 2.973 -7.649 2.275 1.00 95.19 109 GLN A N 1
ATOM 884 C CA . GLN A 1 109 ? 3.212 -7.580 3.707 1.00 95.19 109 GLN A CA 1
ATOM 885 C C . GLN A 1 109 ? 1.910 -7.852 4.451 1.00 95.19 109 GLN A C 1
ATOM 887 O O . GLN A 1 109 ? 0.909 -7.173 4.233 1.00 95.19 109 GLN A O 1
ATOM 892 N N . ALA A 1 110 ? 1.927 -8.817 5.360 1.00 95.06 110 ALA A N 1
ATOM 893 C CA . ALA A 1 110 ? 0.840 -9.057 6.299 1.00 95.06 110 ALA A CA 1
ATOM 894 C C . ALA A 1 110 ? 1.344 -8.759 7.707 1.00 95.06 110 ALA A C 1
ATOM 896 O O . ALA A 1 110 ? 2.416 -9.220 8.091 1.00 95.06 110 ALA A O 1
ATOM 897 N N . TYR A 1 111 ? 0.582 -7.995 8.481 1.00 94.06 111 TYR A N 1
ATOM 898 C CA . TYR A 1 111 ? 1.021 -7.559 9.798 1.00 94.06 111 TYR A CA 1
ATOM 899 C C . TYR A 1 111 ? -0.119 -7.451 10.799 1.00 94.06 111 TYR A C 1
ATOM 901 O O . TYR A 1 111 ? -1.292 -7.316 10.446 1.00 94.06 111 TYR A O 1
ATOM 909 N N . PHE A 1 112 ? 0.252 -7.477 12.071 1.00 92.56 112 PHE A N 1
ATOM 910 C CA . PHE A 1 112 ? -0.620 -7.188 13.195 1.00 92.56 112 PHE A CA 1
ATOM 911 C C . PHE A 1 112 ? 0.067 -6.194 14.125 1.00 92.56 112 PHE A C 1
ATOM 913 O O . PHE A 1 112 ? 1.287 -6.187 14.261 1.00 92.56 112 PHE A O 1
ATOM 920 N N . GLN A 1 113 ? -0.723 -5.349 14.770 1.00 91.50 113 GLN A N 1
ATOM 921 C CA . GLN A 1 113 ? -0.241 -4.354 15.717 1.00 91.50 113 GLN A CA 1
ATOM 922 C C . GLN A 1 113 ? -1.272 -4.129 16.820 1.00 91.50 113 GLN A C 1
ATOM 924 O O . GLN A 1 113 ? -2.468 -4.330 16.623 1.00 91.50 113 GLN A O 1
ATOM 929 N N . SER A 1 114 ? -0.823 -3.686 17.984 1.00 88.38 114 SER A N 1
ATOM 930 C CA . SER A 1 114 ? -1.673 -3.316 19.110 1.00 88.38 114 SER A CA 1
ATOM 931 C C . SER A 1 114 ? -1.178 -2.019 19.737 1.00 88.38 114 SER A C 1
ATOM 933 O O . SER A 1 114 ? 0.027 -1.766 19.799 1.00 88.38 114 SER A O 1
ATOM 935 N N . VAL A 1 115 ? -2.105 -1.185 20.210 1.00 86.00 115 VAL A N 1
ATOM 936 C CA . VAL A 1 115 ? -1.775 0.058 20.915 1.00 86.00 115 VAL A CA 1
ATOM 937 C C . VAL A 1 115 ? -1.399 -0.265 22.364 1.00 86.00 115 VAL A C 1
ATOM 939 O O . VAL A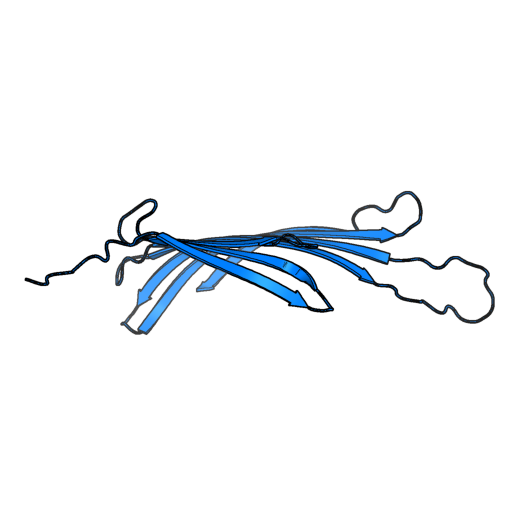 1 115 ? -2.256 -0.540 23.204 1.00 86.00 115 VAL A O 1
ATOM 942 N N . PHE A 1 116 ? -0.112 -0.174 22.685 1.00 75.81 116 PHE A N 1
ATOM 943 C CA . PHE A 1 116 ? 0.428 -0.277 24.035 1.00 75.81 116 PHE A CA 1
ATOM 944 C C . PHE A 1 116 ? 0.531 1.122 24.677 1.00 75.81 116 PHE A C 1
ATOM 946 O O . PHE A 1 116 ? 1.114 2.052 24.125 1.00 75.81 116 PHE A O 1
ATOM 953 N N . VAL A 1 117 ? -0.071 1.314 25.858 1.00 74.50 117 VAL A N 1
ATOM 954 C CA . VAL A 1 117 ? -0.008 2.571 26.644 1.00 74.50 117 VAL A CA 1
ATOM 955 C C . VAL A 1 117 ? -0.361 3.828 25.819 1.00 74.50 117 VAL A C 1
ATOM 957 O O . VAL A 1 117 ? 0.404 4.784 25.768 1.00 74.50 117 VAL A O 1
ATOM 960 N N . GLN A 1 118 ? -1.530 3.822 25.157 1.00 70.06 118 GLN A N 1
ATOM 961 C CA . GLN A 1 118 ? -2.175 4.933 24.408 1.00 70.06 118 GLN A CA 1
ATOM 962 C C . GLN A 1 118 ? -1.364 5.626 23.290 1.00 70.06 118 GLN A C 1
ATOM 964 O O . GLN A 1 118 ? -1.958 6.333 22.481 1.00 70.06 118 GLN A O 1
ATOM 969 N N . LYS A 1 119 ? -0.042 5.465 23.238 1.00 77.31 119 LYS A N 1
ATOM 970 C CA . LYS A 1 119 ? 0.878 6.218 22.379 1.00 77.31 119 LYS A CA 1
ATOM 971 C C . LYS A 1 119 ? 1.929 5.342 21.704 1.00 77.31 119 LYS A C 1
ATOM 973 O O . LYS A 1 119 ? 2.572 5.826 20.780 1.00 77.31 119 LYS A O 1
ATOM 978 N N . TYR A 1 120 ? 2.111 4.099 22.147 1.00 82.00 120 TYR A N 1
ATOM 979 C CA . TYR A 1 120 ? 3.037 3.164 21.518 1.00 82.00 120 TYR A CA 1
ATOM 980 C C . TYR A 1 120 ? 2.247 2.139 20.713 1.00 82.00 120 TYR A C 1
ATOM 982 O O . TYR A 1 120 ? 1.221 1.641 21.167 1.00 82.00 120 TYR A O 1
ATOM 990 N N . LEU A 1 121 ? 2.709 1.844 19.506 1.00 84.19 121 LEU A N 1
ATOM 991 C CA . LEU A 1 121 ? 2.253 0.700 18.730 1.00 84.19 121 LEU A CA 1
ATOM 992 C C . LEU A 1 121 ? 3.322 -0.375 18.871 1.00 84.19 121 LEU A C 1
ATOM 994 O O . LEU A 1 121 ? 4.509 -0.065 18.843 1.00 84.19 121 LEU A O 1
ATOM 998 N N . ILE A 1 122 ? 2.882 -1.603 19.110 1.00 87.19 122 ILE A N 1
ATOM 999 C CA . ILE A 1 122 ? 3.745 -2.777 19.064 1.00 87.19 122 ILE A CA 1
ATOM 1000 C C . ILE A 1 122 ? 3.125 -3.766 18.096 1.00 87.19 122 ILE A C 1
ATOM 1002 O O . ILE A 1 122 ? 1.928 -4.061 18.179 1.00 87.19 122 ILE A O 1
ATOM 1006 N N . GLY A 1 123 ? 3.919 -4.276 17.174 1.00 87.38 123 GLY A N 1
ATOM 1007 C CA . GLY A 1 123 ? 3.434 -5.188 16.163 1.00 87.38 123 GLY A CA 1
ATOM 1008 C C . GLY A 1 123 ? 4.523 -6.062 15.584 1.00 87.38 123 GLY A C 1
ATOM 1009 O O . GLY A 1 123 ? 5.709 -5.918 15.864 1.00 87.38 123 GLY A O 1
ATOM 1010 N N . GLY A 1 124 ? 4.073 -7.002 14.772 1.00 92.50 124 GLY A N 1
ATOM 1011 C CA . GLY A 1 124 ? 4.930 -7.871 13.994 1.00 92.50 124 GLY A CA 1
ATOM 1012 C C . GLY A 1 124 ? 4.276 -8.159 12.656 1.00 92.50 124 GLY A C 1
ATOM 1013 O O . GLY A 1 124 ? 3.051 -8.111 12.508 1.00 92.50 124 GLY A O 1
ATOM 1014 N N . GLY A 1 125 ? 5.099 -8.462 11.666 1.00 91.31 125 GLY A N 1
ATOM 1015 C CA . GLY A 1 125 ? 4.628 -8.781 10.332 1.00 91.31 125 GLY A CA 1
ATOM 1016 C C . GLY A 1 125 ? 5.561 -9.712 9.590 1.00 91.31 125 GLY A C 1
ATOM 1017 O O . GLY A 1 125 ? 6.719 -9.910 9.961 1.00 91.31 125 GLY A O 1
ATOM 1018 N N . ILE A 1 126 ? 5.014 -10.288 8.531 1.00 92.12 126 ILE A N 1
ATOM 1019 C CA . ILE A 1 126 ? 5.756 -11.025 7.523 1.00 92.12 126 ILE A CA 1
ATOM 1020 C C . ILE A 1 126 ? 5.728 -10.222 6.233 1.00 92.12 126 ILE A C 1
ATOM 1022 O O . ILE A 1 126 ? 4.694 -9.671 5.843 1.00 92.12 126 ILE A O 1
ATOM 1026 N N . GLU A 1 127 ? 6.871 -10.176 5.572 1.00 92.69 127 GLU A N 1
ATOM 1027 C CA . GLU A 1 127 ? 7.045 -9.519 4.292 1.00 92.69 127 GLU A CA 1
ATOM 1028 C C . GLU A 1 127 ? 7.598 -10.520 3.281 1.00 92.69 127 GLU A C 1
ATOM 1030 O O . GLU A 1 127 ? 8.549 -11.256 3.554 1.00 92.69 127 GLU A O 1
ATOM 1035 N N . TYR A 1 128 ? 6.974 -10.550 2.111 1.00 89.75 128 TYR A N 1
ATOM 1036 C CA . TYR A 1 128 ? 7.422 -11.291 0.950 1.00 89.75 128 TYR A CA 1
ATOM 1037 C C . TYR A 1 128 ? 7.661 -10.316 -0.193 1.00 89.75 128 TYR A C 1
ATOM 1039 O O . TYR A 1 128 ? 6.732 -9.645 -0.650 1.00 89.75 128 TYR A O 1
ATOM 1047 N N . LYS A 1 129 ? 8.901 -10.283 -0.671 1.00 88.94 129 LYS A N 1
ATOM 1048 C CA . LYS A 1 129 ? 9.342 -9.393 -1.733 1.00 88.94 129 LYS A CA 1
ATOM 1049 C C . LYS A 1 129 ? 9.912 -10.198 -2.893 1.00 88.94 129 LYS A C 1
ATOM 1051 O O . LYS A 1 129 ? 10.812 -11.013 -2.705 1.00 88.94 129 LYS A O 1
ATOM 1056 N N . TYR A 1 130 ? 9.410 -9.942 -4.089 1.00 83.19 130 TYR A N 1
ATOM 1057 C CA . TYR A 1 130 ? 9.913 -10.483 -5.342 1.00 83.19 130 TYR A CA 1
ATOM 1058 C C . TYR A 1 130 ? 10.544 -9.359 -6.158 1.00 83.19 130 TYR A C 1
ATOM 1060 O O . TYR A 1 130 ? 9.888 -8.354 -6.437 1.00 83.19 130 TYR A O 1
ATOM 1068 N N . LEU A 1 131 ? 11.812 -9.532 -6.524 1.00 78.38 131 LEU A N 1
ATOM 1069 C CA . LEU A 1 131 ? 12.582 -8.565 -7.292 1.00 78.38 131 LEU A CA 1
ATOM 1070 C C . LEU A 1 131 ? 13.123 -9.236 -8.554 1.00 78.38 131 LEU A C 1
ATOM 1072 O O . LEU A 1 131 ? 13.811 -10.252 -8.480 1.00 78.38 131 LEU A O 1
ATOM 1076 N N . ASN A 1 132 ? 12.831 -8.642 -9.705 1.00 76.19 132 ASN A N 1
ATOM 1077 C CA . ASN A 1 132 ? 13.313 -9.112 -10.993 1.00 76.19 132 ASN A CA 1
ATOM 1078 C C . ASN A 1 132 ? 13.940 -7.953 -11.774 1.00 76.19 132 ASN A C 1
ATOM 1080 O O . ASN A 1 132 ? 13.331 -6.890 -11.919 1.00 76.19 132 ASN A O 1
ATOM 1084 N N . ILE A 1 133 ? 15.175 -8.159 -12.233 1.00 71.06 133 ILE A N 1
ATOM 1085 C CA . ILE A 1 133 ? 15.960 -7.182 -12.987 1.00 71.06 133 ILE A CA 1
ATOM 1086 C C . ILE A 1 133 ? 16.498 -7.867 -14.245 1.00 71.06 133 ILE A C 1
ATOM 1088 O O . ILE A 1 133 ? 17.385 -8.728 -14.183 1.00 71.06 133 ILE A O 1
ATOM 1092 N N . VAL A 1 134 ? 15.983 -7.456 -15.403 1.00 69.25 134 VAL A N 1
ATOM 1093 C CA . VAL A 1 134 ? 16.392 -7.994 -16.706 1.00 69.25 134 VAL A CA 1
ATOM 1094 C C . VAL A 1 134 ? 17.122 -6.914 -17.497 1.00 69.25 134 VAL A C 1
ATOM 1096 O O . VAL A 1 134 ? 16.497 -5.973 -17.981 1.00 69.25 134 VAL A O 1
ATOM 1099 N N . PRO A 1 135 ? 18.450 -7.015 -17.663 1.00 59.66 135 PRO A N 1
ATOM 1100 C CA . PRO A 1 135 ? 19.161 -6.176 -18.606 1.00 59.66 135 PRO A CA 1
ATOM 1101 C C . PRO A 1 135 ? 18.981 -6.732 -20.021 1.00 59.66 135 PRO A C 1
ATOM 1103 O O . PRO A 1 135 ? 19.478 -7.797 -20.380 1.00 59.66 135 PRO A O 1
ATOM 1106 N N . SER A 1 136 ? 18.282 -5.970 -20.841 1.00 54.50 136 SER A N 1
ATOM 1107 C CA . SER A 1 136 ? 18.201 -6.122 -22.282 1.00 54.50 136 SER A CA 1
ATOM 1108 C C . SER A 1 136 ? 19.389 -5.408 -22.935 1.00 54.50 136 SER A C 1
ATOM 1110 O O . SER A 1 136 ? 19.388 -4.187 -23.104 1.00 54.50 136 SER A O 1
ATOM 1112 N N . VAL A 1 137 ? 20.412 -6.173 -23.322 1.00 54.62 137 VAL A N 1
ATOM 1113 C CA . VAL A 1 137 ? 21.427 -5.728 -24.289 1.00 54.62 137 VAL A CA 1
ATOM 1114 C C . VAL A 1 137 ? 20.896 -6.043 -25.688 1.00 54.62 137 VAL A C 1
ATOM 1116 O O . VAL A 1 137 ? 20.372 -7.136 -25.914 1.00 54.62 137 VAL A O 1
ATOM 1119 N N . VAL A 1 138 ? 21.021 -5.125 -26.653 1.00 52.28 138 VAL A N 1
ATOM 1120 C CA . VAL A 1 138 ? 20.710 -5.409 -28.069 1.00 52.28 138 VAL A CA 1
ATOM 1121 C C . VAL A 1 138 ? 21.816 -6.291 -28.673 1.00 52.28 138 VAL A C 1
ATOM 1123 O O . VAL A 1 138 ? 22.569 -5.893 -29.548 1.00 52.28 138 VAL A O 1
ATOM 1126 N N . THR A 1 139 ? 21.924 -7.521 -28.184 1.00 44.31 139 THR A N 1
ATOM 1127 C CA . THR A 1 139 ? 22.576 -8.657 -28.836 1.00 44.31 139 THR A CA 1
ATOM 1128 C C . THR A 1 139 ? 21.748 -9.881 -28.459 1.00 44.31 139 THR A C 1
ATOM 1130 O O . THR A 1 139 ? 21.490 -10.143 -27.286 1.00 44.31 139 THR A O 1
ATOM 1133 N N . LYS A 1 140 ? 21.231 -10.579 -29.477 1.00 44.53 140 LYS A N 1
ATOM 1134 C CA . LYS A 1 140 ? 20.368 -11.768 -29.368 1.00 44.53 140 LYS A CA 1
ATOM 1135 C C . LYS A 1 140 ? 20.848 -12.688 -28.228 1.00 44.53 140 LYS A C 1
ATOM 1137 O O . LYS A 1 140 ? 21.877 -13.333 -28.389 1.00 44.53 140 LYS A O 1
ATOM 1142 N N . ASN A 1 141 ? 20.057 -12.795 -27.155 1.00 50.41 141 ASN A N 1
ATOM 1143 C CA . ASN A 1 141 ? 20.214 -13.685 -25.988 1.00 50.41 141 ASN A CA 1
ATOM 1144 C C . ASN A 1 141 ? 20.985 -13.088 -24.793 1.00 50.41 141 ASN A C 1
ATOM 1146 O O . ASN A 1 141 ? 22.167 -13.362 -24.612 1.00 50.41 141 ASN A O 1
ATOM 1150 N N . SER A 1 142 ? 20.280 -12.374 -23.908 1.00 52.69 142 SER A N 1
ATOM 1151 C CA . SER A 1 142 ? 20.750 -12.096 -22.540 1.00 52.69 142 SER A CA 1
ATOM 1152 C C . SER A 1 142 ? 19.804 -12.757 -21.521 1.00 52.69 142 SER A C 1
ATOM 1154 O O . SER A 1 142 ? 18.596 -12.535 -21.610 1.00 52.69 142 SER A O 1
ATOM 1156 N N . PRO A 1 143 ? 20.294 -13.607 -20.597 1.00 55.12 143 PRO A N 1
ATOM 1157 C CA . PRO A 1 143 ? 19.495 -14.120 -19.483 1.00 55.12 143 PRO A CA 1
ATOM 1158 C C . PRO A 1 143 ? 19.276 -13.030 -18.417 1.00 55.12 143 PRO A C 1
ATOM 1160 O O . PRO A 1 143 ? 20.074 -12.098 -18.311 1.00 55.12 143 PRO A O 1
ATOM 1163 N N . ALA A 1 144 ? 18.208 -13.152 -17.619 1.00 55.84 144 ALA A N 1
ATOM 1164 C CA . ALA A 1 144 ? 17.963 -12.279 -16.467 1.00 55.84 144 ALA A CA 1
ATOM 1165 C C . ALA A 1 144 ? 19.184 -12.283 -15.530 1.00 55.84 144 ALA A C 1
ATOM 1167 O O . ALA A 1 144 ? 19.705 -13.350 -15.199 1.00 55.84 144 ALA A O 1
ATOM 1168 N N . VAL A 1 145 ? 19.656 -11.097 -15.135 1.00 65.38 145 VAL A N 1
ATOM 1169 C CA . VAL A 1 145 ? 20.853 -10.958 -14.285 1.00 65.38 145 VAL A CA 1
ATOM 1170 C C . VAL A 1 145 ? 20.502 -11.106 -12.810 1.00 65.38 145 VAL A C 1
ATOM 1172 O O . VAL A 1 145 ? 21.330 -11.591 -12.041 1.00 65.38 145 VAL A O 1
ATOM 1175 N N . GLU A 1 146 ? 19.273 -10.766 -12.419 1.00 62.66 146 GLU A N 1
ATOM 1176 C CA . GLU A 1 146 ? 18.806 -10.962 -11.052 1.00 62.66 146 GLU A CA 1
ATOM 1177 C C . GLU A 1 146 ? 17.321 -11.336 -11.024 1.00 62.66 146 GLU A C 1
ATOM 1179 O O . GLU A 1 146 ? 16.465 -10.611 -11.527 1.00 62.66 146 GLU A O 1
ATOM 1184 N N . ASP A 1 147 ? 17.031 -12.492 -10.432 1.00 75.25 147 ASP A N 1
ATOM 1185 C CA . ASP A 1 147 ? 15.685 -12.996 -10.172 1.00 75.25 147 ASP A CA 1
ATOM 1186 C C . ASP A 1 147 ? 15.676 -13.564 -8.751 1.00 75.25 147 ASP A C 1
ATOM 1188 O O . ASP A 1 147 ? 16.235 -14.635 -8.488 1.00 75.25 147 ASP A O 1
ATOM 1192 N N . SER A 1 148 ? 15.144 -12.798 -7.802 1.00 74.75 148 SER A N 1
ATOM 1193 C CA . SER A 1 148 ? 15.302 -13.075 -6.377 1.00 74.75 148 SER A CA 1
ATOM 1194 C C . SER A 1 148 ? 13.984 -12.973 -5.609 1.00 74.75 148 SER A C 1
ATOM 1196 O O . SER A 1 148 ? 13.126 -12.121 -5.839 1.00 74.75 148 SER A O 1
ATOM 1198 N N . ASN A 1 149 ? 13.823 -13.901 -4.664 1.00 77.75 149 ASN A N 1
ATOM 1199 C CA . ASN A 1 149 ? 12.701 -13.965 -3.738 1.00 77.75 149 ASN A CA 1
ATOM 1200 C C . ASN A 1 149 ? 13.229 -13.744 -2.322 1.00 77.75 149 ASN A C 1
ATOM 1202 O O . ASN A 1 149 ? 14.115 -14.473 -1.875 1.00 77.75 149 ASN A O 1
ATOM 1206 N N . TYR A 1 150 ? 12.655 -12.788 -1.603 1.00 78.12 150 TYR A N 1
ATOM 1207 C CA . TYR A 1 150 ? 13.007 -12.480 -0.226 1.00 78.12 150 TYR A CA 1
ATOM 1208 C C . TYR A 1 150 ? 11.806 -12.707 0.686 1.00 78.12 150 TYR A C 1
ATOM 1210 O O . TYR A 1 150 ? 10.684 -12.297 0.391 1.00 78.12 150 TYR A O 1
ATOM 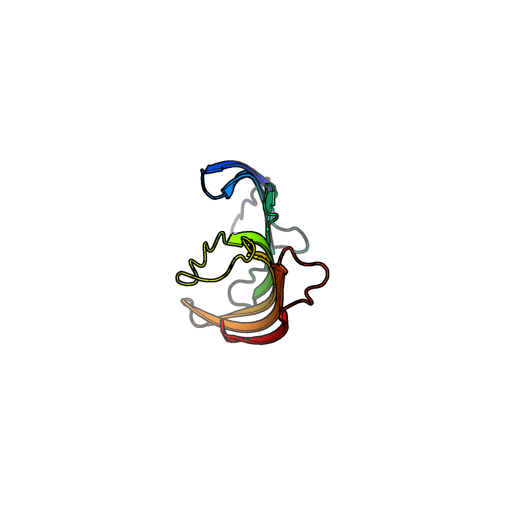1218 N N . LEU A 1 151 ? 12.067 -13.351 1.818 1.00 76.06 151 LEU A N 1
ATOM 1219 C CA . LEU A 1 151 ? 11.135 -13.488 2.929 1.00 76.06 151 LEU A CA 1
ATOM 1220 C C . LEU A 1 151 ? 11.784 -12.859 4.156 1.00 76.06 151 LEU A C 1
ATOM 1222 O O . LEU A 1 151 ? 12.925 -13.187 4.484 1.00 76.06 151 LEU A O 1
ATOM 1226 N N . ALA A 1 152 ? 11.064 -11.968 4.825 1.00 79.00 152 ALA A N 1
ATOM 1227 C CA . ALA A 1 152 ? 11.545 -11.275 6.009 1.00 79.00 152 ALA A CA 1
ATOM 1228 C C . ALA A 1 152 ? 10.456 -11.183 7.085 1.00 79.00 152 ALA A C 1
ATOM 1230 O O . ALA A 1 152 ? 9.259 -11.202 6.792 1.00 79.00 152 ALA A O 1
ATOM 1231 N N . CYS A 1 153 ? 10.890 -11.056 8.339 1.00 74.38 153 CYS A N 1
ATOM 1232 C CA . CYS A 1 153 ? 10.039 -10.598 9.432 1.00 74.38 153 CYS A CA 1
ATOM 1233 C C . CYS A 1 153 ? 10.258 -9.096 9.627 1.00 74.38 153 CYS A C 1
ATOM 1235 O O . CYS A 1 153 ? 11.399 -8.632 9.600 1.00 74.38 153 CYS A O 1
ATOM 1237 N N . SER A 1 154 ? 9.174 -8.353 9.828 1.00 72.62 154 SER A N 1
ATOM 1238 C CA . SER A 1 154 ? 9.191 -6.908 10.058 1.00 72.62 154 SER A CA 1
ATOM 1239 C C . SER A 1 154 ? 8.705 -6.579 11.469 1.00 72.62 154 SER A C 1
ATOM 1241 O O . SER A 1 154 ? 7.642 -7.064 11.871 1.00 72.62 154 SER A O 1
ATOM 1243 N N . ASP A 1 155 ? 9.426 -5.705 12.168 1.00 74.12 155 ASP A N 1
ATOM 1244 C CA . ASP A 1 155 ? 8.981 -5.088 13.423 1.00 74.12 155 ASP A CA 1
ATOM 1245 C C . ASP A 1 155 ? 8.195 -3.798 13.115 1.00 74.12 155 ASP A C 1
ATOM 1247 O O . ASP A 1 155 ? 8.581 -3.046 12.213 1.00 74.12 155 ASP A O 1
ATOM 1251 N N . ILE A 1 156 ? 7.081 -3.556 13.821 1.00 60.69 156 ILE A N 1
ATOM 1252 C CA . ILE A 1 156 ? 6.169 -2.406 13.608 1.00 60.69 156 ILE A CA 1
ATOM 1253 C C . ILE A 1 156 ? 5.879 -1.687 14.923 1.00 60.69 156 ILE A C 1
ATOM 1255 O O . ILE A 1 156 ? 5.590 -2.383 15.925 1.00 60.69 156 ILE A O 1
#

Foldseek 3Di:
DDPDPDDPDFKDWDWDWDADPVQHTKIWIKIWGAQPPHHQKIWIWIWIDDQWTKIKIKIKHDPAQDKIKIKIKIKTKDKDFDQPPPCDDPDDPDDRWTKIKTKIKIKIKIKIWGDDPPPDIWIKIKMKMWIWIATDTPDPDDDTPDTDIDIDMDTD